Protein AF-A0A1X7APY0-F1 (afdb_monomer_lite)

pLDDT: mean 81.53, std 11.74, range [43.66, 95.94]

Structure (mmCIF, N/CA/C/O backbone):
data_AF-A0A1X7APY0-F1
#
_entry.id   AF-A0A1X7APY0-F1
#
loop_
_atom_site.group_PDB
_atom_site.id
_atom_site.type_symbol
_atom_site.label_atom_id
_atom_site.label_alt_id
_atom_site.label_comp_id
_atom_site.label_asym_id
_atom_site.label_entity_id
_atom_site.label_seq_id
_atom_site.pdbx_PDB_ins_code
_atom_site.Cartn_x
_atom_site.Cartn_y
_atom_site.Cartn_z
_atom_site.occupancy
_atom_site.B_iso_or_equiv
_atom_site.auth_seq_id
_atom_site.auth_comp_id
_atom_site.auth_asym_id
_atom_site.auth_atom_id
_atom_site.pdbx_PDB_model_num
ATOM 1 N N . MET A 1 1 ? -43.076 10.152 36.509 1.00 82.06 1 MET A N 1
ATOM 2 C CA . MET A 1 1 ? -41.636 10.466 36.693 1.00 82.06 1 MET A CA 1
ATOM 3 C C . MET A 1 1 ? -40.730 9.265 36.448 1.00 82.06 1 MET A C 1
ATOM 5 O O . MET A 1 1 ? -39.740 9.425 35.751 1.00 82.06 1 MET A O 1
ATOM 9 N N . ILE A 1 2 ? -41.072 8.063 36.927 1.00 90.88 2 ILE A N 1
ATOM 10 C CA . ILE A 1 2 ? -40.279 6.843 36.669 1.00 90.88 2 ILE A CA 1
ATOM 11 C C . ILE A 1 2 ? -40.162 6.471 35.178 1.00 90.88 2 ILE A C 1
ATOM 13 O O . ILE A 1 2 ? -39.167 5.909 34.747 1.00 90.88 2 ILE A O 1
ATOM 17 N N . GLU A 1 3 ? -41.144 6.866 34.376 1.00 93.69 3 GLU A N 1
ATOM 18 C CA . GLU A 1 3 ? -41.222 6.573 32.943 1.00 93.69 3 GLU A CA 1
ATOM 19 C C . GLU A 1 3 ? -40.124 7.244 32.109 1.00 93.69 3 GLU A C 1
ATOM 21 O O . GLU A 1 3 ? -39.538 6.630 31.219 1.00 93.69 3 GLU A O 1
ATOM 26 N N . ILE A 1 4 ? -39.762 8.478 32.464 1.00 94.38 4 ILE A N 1
ATOM 27 C CA . ILE A 1 4 ? -38.654 9.203 31.831 1.00 94.38 4 ILE A CA 1
ATOM 28 C C . ILE A 1 4 ? -37.323 8.568 32.254 1.00 94.38 4 ILE A C 1
ATOM 30 O O . ILE A 1 4 ? -36.407 8.437 31.449 1.00 94.38 4 ILE A O 1
ATOM 34 N N . LEU A 1 5 ? -37.243 8.098 33.500 1.00 93.06 5 LEU A N 1
ATOM 35 C CA . LEU A 1 5 ? -36.074 7.416 34.056 1.00 93.06 5 LEU A CA 1
ATOM 36 C C . LEU A 1 5 ? -35.788 6.103 33.311 1.00 93.06 5 LEU A C 1
ATOM 38 O O . LEU A 1 5 ? -34.657 5.856 32.905 1.00 93.06 5 LEU A O 1
ATOM 42 N N . VAL A 1 6 ? -36.829 5.311 33.047 1.00 94.31 6 VAL A N 1
ATOM 43 C CA . VAL A 1 6 ? -36.731 4.079 32.250 1.00 94.31 6 VAL A CA 1
ATOM 44 C C . VAL A 1 6 ? -36.421 4.389 30.782 1.00 94.31 6 VAL A C 1
ATOM 46 O O . VAL A 1 6 ? -35.562 3.739 30.190 1.00 94.31 6 VAL A O 1
ATOM 49 N N . SER A 1 7 ? -37.041 5.425 30.209 1.00 95.81 7 SER A N 1
ATOM 50 C CA . SER A 1 7 ? -36.770 5.859 28.829 1.00 95.81 7 SER A CA 1
ATOM 51 C C . SER A 1 7 ? -35.307 6.257 28.617 1.00 95.81 7 SER A C 1
ATOM 53 O O . SER A 1 7 ? -34.700 5.865 27.624 1.00 95.81 7 SER A O 1
ATOM 55 N N . LEU A 1 8 ? -34.704 6.980 29.566 1.00 93.62 8 LEU A N 1
ATOM 56 C CA . LEU A 1 8 ? -33.293 7.377 29.505 1.00 93.62 8 LEU A CA 1
ATOM 57 C C . LEU A 1 8 ? -32.339 6.179 29.618 1.00 93.62 8 LEU A C 1
ATOM 59 O O . LEU A 1 8 ? -31.305 6.152 28.950 1.00 93.62 8 LEU A O 1
ATOM 63 N N . ILE A 1 9 ? -32.690 5.166 30.415 1.00 95.44 9 ILE A N 1
ATOM 64 C CA . ILE A 1 9 ? -31.914 3.921 30.516 1.00 95.44 9 ILE A CA 1
ATOM 65 C C . ILE A 1 9 ? -31.958 3.156 29.187 1.00 95.44 9 ILE A C 1
ATOM 67 O O 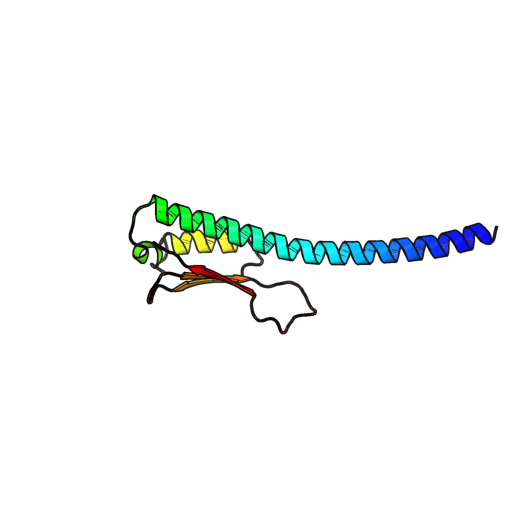. ILE A 1 9 ? -30.921 2.753 28.669 1.00 95.44 9 ILE A O 1
ATOM 71 N N . ILE A 1 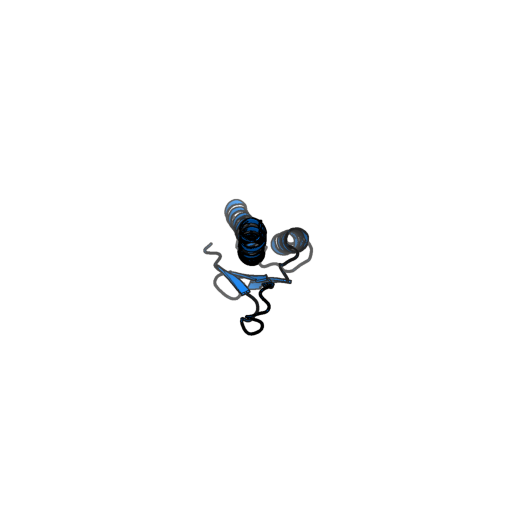10 ? -33.137 3.002 28.587 1.00 95.94 10 ILE A N 1
ATOM 72 C CA . ILE A 1 10 ? -33.275 2.292 27.307 1.00 95.94 10 ILE A CA 1
ATOM 73 C C . ILE A 1 10 ? -32.555 3.056 26.185 1.00 95.94 10 ILE A C 1
ATOM 75 O O . ILE A 1 10 ? -31.825 2.457 25.394 1.00 95.94 10 ILE A O 1
ATOM 79 N N . LEU A 1 11 ? -32.703 4.384 26.142 1.00 95.06 11 LEU A N 1
ATOM 80 C CA . LEU A 1 11 ? -32.044 5.244 25.157 1.00 95.06 11 LEU A CA 1
ATOM 81 C C . LEU A 1 11 ? -30.516 5.172 25.262 1.00 95.06 11 LEU A C 1
ATOM 83 O O . LEU A 1 11 ? -29.832 5.043 24.247 1.00 95.06 11 LEU A O 1
ATOM 87 N N . SER A 1 12 ? -29.974 5.237 26.479 1.00 94.69 12 SER A N 1
ATOM 88 C CA . SER A 1 12 ? -28.525 5.173 26.697 1.00 94.69 12 SER A CA 1
ATOM 89 C C . SER A 1 12 ? -27.938 3.828 26.263 1.00 94.69 12 SER A C 1
ATOM 91 O O . SER A 1 12 ? -26.914 3.814 25.579 1.00 94.69 12 SER A O 1
ATOM 93 N N . VAL A 1 13 ? -28.615 2.709 26.545 1.00 95.50 13 VAL A N 1
ATOM 94 C CA . VAL A 1 13 ? -28.216 1.383 26.034 1.00 95.50 13 VAL A CA 1
ATOM 95 C C . VAL A 1 13 ? -28.273 1.336 24.501 1.00 95.50 13 VAL A C 1
ATOM 97 O O . VAL A 1 13 ? -27.354 0.813 23.869 1.00 95.50 13 VAL A O 1
ATOM 100 N N . GLY A 1 14 ? -29.296 1.937 23.886 1.00 94.81 14 GLY A N 1
ATOM 101 C CA . GLY A 1 14 ? -29.428 2.017 22.427 1.00 94.81 14 GLY A CA 1
ATOM 102 C C . GLY A 1 14 ? -28.282 2.774 21.743 1.00 94.81 14 GLY A C 1
ATOM 103 O O . GLY A 1 14 ? -27.724 2.293 20.755 1.00 94.81 14 GLY A O 1
ATOM 104 N N . ILE A 1 15 ? -27.877 3.927 22.285 1.00 95.25 15 ILE A N 1
ATOM 105 C CA . ILE A 1 15 ? -26.781 4.739 21.727 1.00 95.25 15 ILE A CA 1
ATOM 106 C C . ILE A 1 15 ? -25.430 4.036 21.905 1.00 95.25 15 ILE A C 1
ATOM 108 O O . ILE A 1 15 ? -24.625 4.027 20.975 1.00 95.25 15 ILE A O 1
ATOM 112 N N . LEU A 1 16 ? -25.187 3.392 23.053 1.00 92.81 16 LEU A N 1
ATOM 113 C CA . LEU A 1 16 ? -23.975 2.590 23.271 1.00 92.81 16 LEU A CA 1
ATOM 114 C C . LEU A 1 16 ? -23.869 1.441 22.256 1.00 92.81 16 LEU A C 1
ATOM 116 O O . LEU A 1 16 ? -22.792 1.199 21.706 1.00 92.81 16 LEU A O 1
ATOM 120 N N . GLY A 1 17 ? -24.994 0.789 21.943 1.00 92.62 17 GLY A N 1
ATOM 121 C CA . GLY A 1 17 ? -25.073 -0.218 20.884 1.00 92.62 17 GLY A CA 1
ATOM 122 C C . GLY A 1 17 ? -24.704 0.345 19.508 1.00 92.62 17 GLY A C 1
ATOM 123 O O . GLY A 1 17 ? -23.846 -0.212 18.824 1.00 92.62 17 GLY A O 1
ATOM 124 N N . MET A 1 18 ? -25.273 1.486 19.117 1.00 91.88 18 MET A N 1
ATOM 125 C CA . MET A 1 18 ? -24.973 2.132 17.831 1.00 91.88 18 MET A CA 1
ATOM 126 C C . MET A 1 18 ? -23.512 2.593 17.725 1.00 91.88 18 MET A C 1
ATOM 128 O O . MET A 1 18 ? -22.871 2.375 16.698 1.00 91.88 18 MET A O 1
ATOM 132 N N . LEU A 1 19 ? -22.955 3.176 18.790 1.00 89.25 19 LEU A N 1
ATOM 133 C CA . LEU A 1 19 ? -21.555 3.610 18.825 1.00 89.25 19 LEU A CA 1
ATOM 134 C C . LEU A 1 19 ? -20.587 2.431 18.693 1.00 89.25 19 LEU A C 1
ATOM 136 O O . LEU A 1 19 ? -19.555 2.563 18.034 1.00 89.25 19 LEU A O 1
ATOM 140 N N . SER A 1 20 ? -20.928 1.269 19.260 1.00 87.44 20 SER A N 1
ATOM 141 C CA . SER A 1 20 ? -20.129 0.056 19.069 1.00 87.44 20 SER A CA 1
ATOM 142 C C . SER A 1 20 ? -20.064 -0.340 17.591 1.00 87.44 20 SER A C 1
ATOM 144 O O . SER A 1 20 ? -18.973 -0.524 17.055 1.00 87.44 20 SER A O 1
ATOM 146 N N . LEU A 1 21 ? -21.205 -0.352 16.893 1.00 86.62 21 LEU A N 1
ATOM 147 C CA . LEU A 1 21 ? -21.273 -0.641 15.458 1.00 86.62 21 LEU A CA 1
ATOM 148 C C . LEU A 1 21 ? -20.528 0.405 14.623 1.00 86.62 21 LEU A C 1
ATOM 150 O O . LEU A 1 21 ? -19.831 0.046 13.676 1.00 86.62 21 LEU A O 1
ATOM 154 N N . GLN A 1 22 ? -20.616 1.684 14.994 1.00 86.50 22 GLN A N 1
ATOM 155 C CA . GLN A 1 22 ? -19.887 2.764 14.329 1.00 86.50 22 GLN A CA 1
ATOM 156 C C . GLN A 1 22 ? -18.366 2.567 14.421 1.00 86.50 22 GLN A C 1
ATOM 158 O O . GLN A 1 22 ? -17.655 2.775 13.435 1.00 86.50 22 GLN A O 1
ATOM 163 N N . MET A 1 23 ? -17.861 2.119 15.574 1.00 82.06 23 MET A N 1
ATOM 164 C CA . MET A 1 23 ? -16.446 1.779 15.747 1.00 82.06 23 MET A CA 1
ATOM 165 C C . MET A 1 23 ? -16.036 0.566 14.900 1.00 82.06 23 MET A C 1
ATOM 167 O O . MET A 1 23 ? -15.002 0.619 14.231 1.00 82.06 23 MET A O 1
ATOM 171 N N . TYR A 1 24 ? -16.861 -0.486 14.852 1.00 82.06 24 TYR A N 1
ATOM 172 C CA . TYR A 1 24 ? -16.619 -1.643 13.977 1.00 82.06 24 TYR A CA 1
ATOM 173 C C . TYR A 1 24 ? -16.589 -1.249 12.495 1.00 82.06 24 TYR A C 1
ATOM 175 O O . TYR A 1 24 ? -15.692 -1.664 11.758 1.00 82.06 24 TYR A O 1
ATOM 183 N N . SER A 1 25 ? -17.522 -0.398 12.059 1.00 78.94 25 SER A N 1
ATOM 184 C CA . SER A 1 25 ? -17.547 0.117 10.688 1.00 78.94 25 SER A CA 1
ATOM 185 C C . SER A 1 25 ? -16.274 0.896 10.363 1.00 78.94 25 SER A C 1
ATOM 187 O O . SER A 1 25 ? -15.693 0.687 9.304 1.00 78.94 25 SER A O 1
ATOM 189 N N . MET A 1 26 ? -15.800 1.749 11.275 1.00 77.88 26 MET A N 1
ATOM 190 C CA . MET A 1 26 ? -14.587 2.546 11.068 1.00 77.88 26 MET A CA 1
ATOM 191 C C . MET A 1 26 ? -13.326 1.679 10.948 1.00 77.88 26 MET A C 1
ATOM 193 O O . MET A 1 26 ? -12.430 1.986 10.161 1.00 77.88 26 MET A O 1
ATOM 197 N N . GLN A 1 27 ? -13.240 0.578 11.696 1.00 74.69 27 GLN A N 1
ATOM 198 C CA . GLN A 1 27 ? -12.141 -0.384 11.563 1.00 74.69 27 GLN A CA 1
ATOM 199 C C . GLN A 1 27 ? -12.172 -1.100 10.202 1.00 74.69 27 GLN A C 1
ATOM 201 O O . GLN A 1 27 ? -11.126 -1.300 9.573 1.00 74.69 27 GLN A O 1
ATOM 206 N N . SER A 1 28 ? -13.369 -1.454 9.725 1.00 75.62 28 SER A N 1
ATOM 207 C CA . SER A 1 28 ? -13.545 -2.065 8.406 1.00 75.62 28 SER A CA 1
ATOM 208 C C . SER A 1 28 ? -13.201 -1.093 7.275 1.00 75.62 28 SER A C 1
ATOM 210 O O . SER A 1 28 ? -12.539 -1.494 6.318 1.00 75.62 28 SER A O 1
ATOM 212 N N . SER A 1 29 ? -13.599 0.177 7.391 1.00 76.88 29 SER A N 1
ATOM 213 C CA . SER A 1 29 ? -13.304 1.212 6.393 1.00 76.88 29 SER A CA 1
ATOM 214 C C . SER A 1 29 ? -11.802 1.455 6.256 1.00 76.88 29 SER A C 1
ATOM 216 O O . SER A 1 29 ? -11.282 1.381 5.149 1.00 76.88 29 SER A O 1
ATOM 218 N N . GLN A 1 30 ? -11.074 1.589 7.371 1.00 74.75 30 GLN A N 1
ATOM 219 C CA . GLN A 1 30 ? -9.617 1.794 7.347 1.00 74.75 30 GLN A CA 1
ATOM 220 C C . GLN A 1 30 ? -8.860 0.684 6.598 1.00 74.75 30 GLN A C 1
ATOM 222 O O . GLN A 1 30 ? -7.871 0.942 5.914 1.00 74.75 30 GLN A O 1
ATOM 227 N N . SER A 1 31 ? -9.332 -0.562 6.703 1.00 74.00 31 SER A N 1
ATOM 228 C CA . SER A 1 31 ? -8.724 -1.695 5.992 1.00 74.00 31 SER A CA 1
ATOM 229 C C . SER A 1 31 ? -8.984 -1.638 4.479 1.00 74.00 31 SER A C 1
ATOM 231 O O . SER A 1 31 ? -8.127 -2.027 3.683 1.00 74.00 31 SER A O 1
ATOM 233 N N . ALA A 1 32 ? -10.157 -1.149 4.070 1.00 78.38 32 ALA A N 1
ATOM 234 C CA . ALA A 1 32 ? -10.505 -0.950 2.665 1.00 78.38 32 ALA A CA 1
ATOM 235 C C . ALA A 1 32 ? -9.769 0.253 2.049 1.00 78.38 32 ALA A C 1
ATOM 237 O O . ALA A 1 32 ? -9.350 0.183 0.890 1.00 78.38 32 ALA A O 1
ATOM 238 N N . ASP A 1 33 ? -9.551 1.314 2.826 1.00 83.12 33 ASP A N 1
ATOM 239 C CA . ASP A 1 33 ? -8.843 2.521 2.391 1.00 83.12 33 ASP A CA 1
ATOM 240 C C . ASP A 1 33 ? -7.384 2.216 2.032 1.00 83.12 33 ASP A C 1
ATOM 242 O O . ASP A 1 33 ? -6.938 2.530 0.926 1.00 83.12 33 ASP A O 1
ATOM 246 N N . ALA A 1 34 ? -6.662 1.504 2.907 1.00 82.44 34 ALA A N 1
ATOM 247 C CA . ALA A 1 34 ? -5.278 1.101 2.649 1.00 82.44 34 ALA A CA 1
ATOM 248 C C . ALA A 1 34 ? -5.155 0.248 1.375 1.00 82.44 34 ALA A C 1
ATOM 250 O O . ALA A 1 34 ? -4.280 0.482 0.540 1.00 82.44 34 ALA A O 1
ATOM 251 N N . ARG A 1 35 ? -6.072 -0.710 1.182 1.00 83.75 35 ARG A N 1
ATOM 252 C CA . ARG A 1 35 ? -6.112 -1.543 -0.028 1.00 83.75 35 ARG A CA 1
ATOM 253 C C . ARG A 1 35 ? -6.356 -0.704 -1.280 1.00 83.75 35 ARG A C 1
ATOM 255 O O . ARG A 1 35 ? -5.700 -0.925 -2.294 1.00 83.75 35 ARG A O 1
ATOM 262 N N . THR A 1 36 ? -7.285 0.242 -1.217 1.00 88.50 36 THR A N 1
ATOM 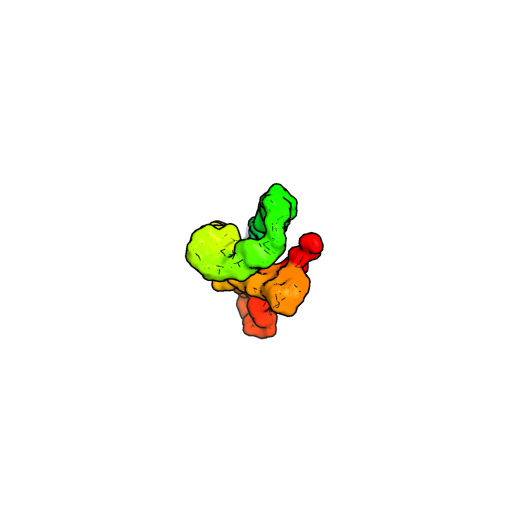263 C CA . THR A 1 36 ? -7.614 1.117 -2.348 1.00 88.50 36 THR A CA 1
ATOM 264 C C . THR A 1 36 ? -6.410 1.965 -2.737 1.00 88.50 36 THR A C 1
ATOM 266 O O . THR A 1 36 ? -6.048 2.018 -3.910 1.00 88.50 36 THR A O 1
ATOM 269 N N . GLN A 1 37 ? -5.723 2.553 -1.758 1.00 89.31 37 GLN A N 1
ATOM 270 C CA . GLN A 1 37 ? -4.527 3.357 -1.998 1.00 89.31 37 GLN A CA 1
ATOM 271 C C . GLN A 1 37 ? -3.377 2.532 -2.602 1.00 89.31 37 GLN A C 1
ATOM 273 O O . GLN A 1 37 ? -2.718 2.977 -3.544 1.00 89.31 37 GLN A O 1
ATOM 278 N N . ILE A 1 38 ? -3.173 1.299 -2.128 1.00 89.38 38 ILE A N 1
ATOM 279 C CA . ILE A 1 38 ? -2.196 0.367 -2.712 1.00 89.38 38 ILE A CA 1
ATOM 280 C C . ILE A 1 38 ? -2.549 0.059 -4.169 1.00 89.38 38 ILE A C 1
ATOM 282 O O . ILE A 1 38 ? -1.701 0.192 -5.043 1.00 89.38 38 ILE A O 1
ATOM 286 N N . VAL A 1 39 ? -3.799 -0.303 -4.464 1.00 89.62 39 VAL A N 1
ATOM 287 C CA . VAL A 1 39 ? -4.224 -0.621 -5.838 1.00 89.62 39 VAL A CA 1
ATOM 288 C C . VAL A 1 39 ? -4.034 0.577 -6.771 1.00 89.62 39 VAL A C 1
ATOM 290 O O . VAL A 1 39 ? -3.529 0.410 -7.878 1.00 89.62 39 VAL A O 1
ATOM 293 N N . LEU A 1 40 ? -4.382 1.788 -6.328 1.00 91.44 40 LEU A N 1
ATOM 294 C CA . LEU A 1 40 ? -4.190 3.008 -7.116 1.00 91.44 40 LEU A CA 1
ATOM 295 C C . LEU A 1 40 ? -2.712 3.254 -7.441 1.00 91.44 40 LEU A C 1
ATOM 297 O O . LEU A 1 40 ? -2.375 3.517 -8.593 1.00 91.44 40 LEU A O 1
ATOM 301 N N . THR A 1 41 ? -1.827 3.124 -6.452 1.00 90.75 41 THR A N 1
ATOM 302 C CA . THR A 1 41 ? -0.382 3.318 -6.662 1.00 90.75 41 THR A CA 1
ATOM 303 C C . THR A 1 41 ? 0.247 2.213 -7.510 1.00 90.75 41 THR A C 1
ATOM 305 O O . THR A 1 41 ? 1.145 2.501 -8.297 1.00 90.75 41 THR A O 1
ATOM 308 N N . VAL A 1 42 ? -0.216 0.964 -7.405 1.0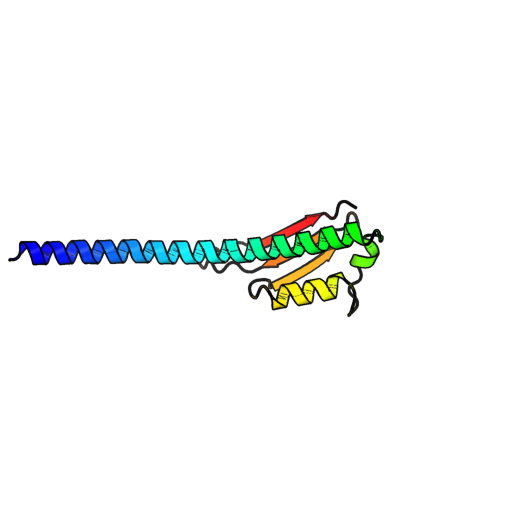0 89.81 42 VAL A N 1
ATOM 309 C CA . VAL A 1 42 ? 0.226 -0.132 -8.285 1.00 89.81 42 VAL A CA 1
ATOM 310 C C . VAL A 1 42 ? -0.220 0.118 -9.726 1.00 89.81 42 VAL A C 1
ATOM 312 O O . VAL A 1 42 ? 0.587 -0.023 -10.640 1.00 89.81 42 VAL A O 1
ATOM 315 N N . ASN A 1 43 ? -1.467 0.542 -9.939 1.00 90.31 43 ASN A N 1
ATOM 316 C CA . ASN A 1 43 ? -1.964 0.877 -11.274 1.00 90.31 43 ASN A CA 1
ATOM 317 C C . ASN A 1 43 ? -1.196 2.050 -11.900 1.00 90.31 43 ASN A C 1
ATOM 319 O O . ASN A 1 43 ? -0.900 2.001 -13.089 1.00 90.31 43 ASN A O 1
ATOM 323 N N . ASP A 1 44 ? -0.820 3.064 -11.113 1.00 90.88 44 ASP A N 1
ATOM 324 C CA . ASP A 1 44 ? 0.051 4.154 -11.579 1.00 90.88 44 ASP A CA 1
ATOM 325 C C . ASP A 1 44 ? 1.416 3.633 -12.057 1.00 90.88 44 ASP A C 1
ATOM 327 O O . ASP A 1 44 ? 1.902 4.043 -13.110 1.00 90.88 44 ASP A O 1
ATOM 331 N N . LEU A 1 45 ? 2.019 2.677 -11.340 1.00 87.44 45 LEU A N 1
ATOM 332 C CA . LEU A 1 45 ? 3.265 2.048 -11.782 1.00 87.44 45 LEU A CA 1
ATOM 333 C C . LEU A 1 45 ? 3.073 1.249 -13.077 1.00 87.44 45 LEU A C 1
ATOM 335 O O . LEU A 1 45 ? 3.890 1.368 -13.985 1.00 87.44 45 LEU A O 1
ATOM 339 N N . VAL A 1 46 ? 2.006 0.452 -13.176 1.00 86.38 46 VAL A N 1
ATOM 340 C CA . VAL A 1 46 ? 1.690 -0.327 -14.388 1.00 86.38 46 VAL A CA 1
ATOM 341 C C . VAL A 1 46 ? 1.487 0.581 -15.591 1.00 86.38 46 VAL A C 1
ATOM 343 O O . VAL A 1 46 ? 2.022 0.305 -16.665 1.00 86.38 46 VAL A O 1
ATOM 346 N N . GLU A 1 47 ? 0.787 1.695 -15.416 1.00 88.38 47 GLU A N 1
ATOM 347 C CA . GLU A 1 47 ? 0.587 2.640 -16.506 1.00 88.38 47 GLU A CA 1
ATOM 348 C C . GLU A 1 47 ? 1.891 3.344 -16.897 1.00 88.38 47 GLU A C 1
ATOM 350 O O . GLU A 1 47 ? 2.170 3.491 -18.085 1.00 88.38 47 GLU A O 1
ATOM 355 N N . LYS A 1 48 ? 2.754 3.683 -15.932 1.00 86.50 48 LYS A N 1
ATOM 356 C CA . LYS A 1 48 ? 4.105 4.200 -16.213 1.00 86.50 48 LYS A CA 1
ATOM 357 C C . LYS A 1 48 ? 4.966 3.201 -16.980 1.00 86.50 48 LYS A C 1
ATOM 359 O O . LYS A 1 48 ? 5.657 3.603 -17.909 1.00 86.50 48 LYS A O 1
ATOM 364 N N . MET A 1 49 ? 4.886 1.913 -16.649 1.00 83.62 49 MET A N 1
ATOM 365 C CA . MET A 1 49 ? 5.591 0.852 -17.379 1.00 83.62 49 MET A CA 1
ATOM 366 C C . MET A 1 49 ? 5.142 0.768 -18.833 1.00 83.62 49 MET A C 1
ATOM 368 O O . MET A 1 49 ? 5.976 0.714 -19.733 1.00 83.62 49 MET A O 1
ATOM 372 N N . LYS A 1 50 ? 3.828 0.821 -19.065 1.00 83.44 50 LYS A N 1
ATOM 373 C CA . LYS A 1 50 ? 3.254 0.821 -20.415 1.00 83.44 50 LYS A CA 1
ATOM 374 C C . LYS A 1 50 ? 3.626 2.080 -21.200 1.00 83.44 50 LYS A C 1
ATOM 376 O O . LYS A 1 50 ? 3.904 1.988 -22.391 1.00 83.44 50 LYS A O 1
ATOM 381 N N . ALA A 1 51 ? 3.641 3.240 -20.544 1.00 87.69 51 ALA A N 1
ATOM 382 C CA . ALA A 1 51 ? 3.955 4.521 -21.172 1.00 87.69 51 ALA A CA 1
ATOM 383 C C . ALA A 1 51 ? 5.441 4.672 -21.535 1.00 87.69 51 ALA A C 1
ATOM 385 O O . ALA A 1 51 ? 5.753 5.250 -22.573 1.00 87.69 51 ALA A O 1
ATOM 386 N N . ASP A 1 52 ? 6.350 4.149 -20.707 1.00 83.50 52 ASP A N 1
ATOM 387 C CA . ASP A 1 52 ? 7.799 4.206 -20.950 1.00 83.50 52 ASP A CA 1
ATOM 388 C C . ASP A 1 52 ? 8.214 3.332 -22.150 1.00 83.50 52 ASP A C 1
ATOM 390 O O . ASP A 1 52 ? 9.282 3.523 -22.725 1.00 83.50 52 ASP A O 1
ATOM 394 N N . GLY A 1 53 ? 7.371 2.366 -22.547 1.00 71.62 53 GLY A N 1
ATOM 395 C CA . GLY A 1 53 ? 7.612 1.484 -23.695 1.00 71.62 53 GLY A CA 1
ATOM 396 C C . GLY A 1 53 ? 8.851 0.595 -23.548 1.00 71.62 53 GLY A C 1
ATOM 397 O O . GLY A 1 53 ? 9.267 -0.059 -24.504 1.00 71.62 53 GLY A O 1
ATOM 398 N N . GLN A 1 54 ? 9.462 0.581 -22.363 1.00 69.25 54 GLN A N 1
ATOM 399 C CA . GLN A 1 54 ? 10.633 -0.219 -22.055 1.00 69.25 54 GLN A CA 1
ATOM 400 C C . GLN A 1 54 ? 10.235 -1.629 -21.638 1.00 69.25 54 GLN A C 1
ATOM 402 O O . GLN A 1 54 ? 9.169 -1.862 -21.069 1.00 69.25 54 GLN A O 1
ATOM 407 N N . SER A 1 55 ? 11.127 -2.583 -21.896 1.00 66.88 55 SER A N 1
ATOM 408 C CA . SE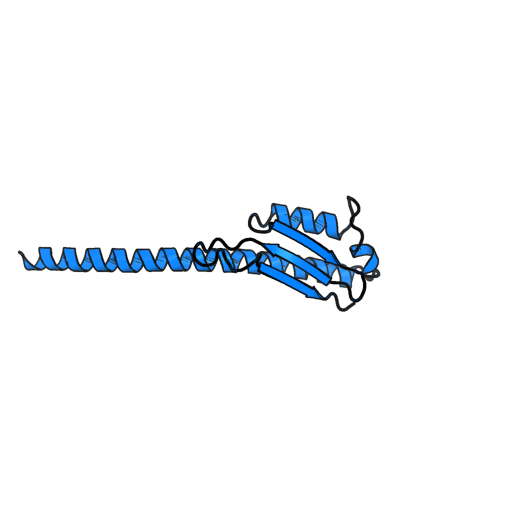R A 1 55 ? 10.961 -3.967 -21.466 1.00 66.88 55 SER A CA 1
ATOM 409 C C . SER A 1 55 ? 10.678 -4.020 -19.962 1.00 66.88 55 SER A C 1
ATOM 411 O O . SER A 1 55 ? 11.378 -3.370 -19.184 1.00 66.88 55 SER A O 1
ATOM 413 N N . GLY A 1 56 ? 9.727 -4.854 -19.526 1.00 68.50 56 GLY A N 1
ATOM 414 C CA . GLY A 1 56 ? 9.418 -5.050 -18.097 1.00 68.50 56 GLY A CA 1
ATOM 415 C C . GLY A 1 56 ? 10.643 -5.344 -17.233 1.00 68.50 56 GLY A C 1
ATOM 416 O O . GLY A 1 56 ? 10.700 -4.953 -16.074 1.00 68.50 56 GLY A O 1
ATOM 417 N N . GLN A 1 57 ? 11.677 -5.929 -17.842 1.00 73.00 57 GLN A N 1
ATOM 418 C CA . GLN A 1 57 ? 12.996 -6.173 -17.259 1.00 73.00 57 GLN A CA 1
ATOM 419 C C . GLN A 1 57 ? 13.682 -4.912 -16.695 1.00 73.00 57 GLN A C 1
ATOM 421 O O . GLN A 1 57 ? 14.382 -5.004 -15.690 1.00 73.00 57 GLN A O 1
ATOM 426 N N . THR A 1 58 ? 13.456 -3.722 -17.263 1.00 77.94 58 THR A N 1
ATOM 427 C CA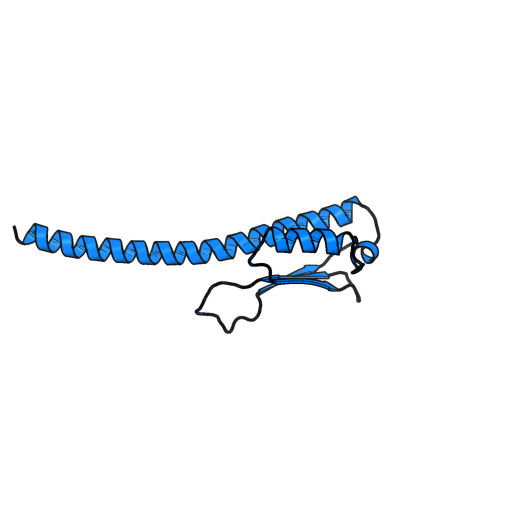 . THR A 1 58 ? 13.981 -2.456 -16.713 1.00 77.94 58 THR A CA 1
ATOM 428 C C . THR A 1 58 ? 13.347 -2.133 -15.359 1.00 77.94 58 THR A C 1
ATOM 430 O O . THR A 1 58 ? 14.016 -1.648 -14.445 1.00 77.94 58 THR A O 1
ATOM 433 N N . TYR A 1 59 ? 12.065 -2.461 -15.196 1.00 79.38 59 TYR A N 1
ATOM 434 C CA . TYR A 1 59 ? 11.338 -2.298 -13.939 1.00 79.38 59 TYR A CA 1
ATOM 435 C C . TYR A 1 59 ? 11.627 -3.422 -12.937 1.00 79.38 59 TYR A C 1
ATOM 437 O O . TYR A 1 59 ? 11.442 -3.230 -11.741 1.00 79.38 59 TYR A O 1
ATOM 445 N N . CYS A 1 60 ? 12.176 -4.548 -13.394 1.00 82.44 60 CYS A N 1
ATOM 446 C CA . CYS A 1 60 ? 12.672 -5.636 -12.548 1.00 82.44 60 CYS A CA 1
ATOM 447 C C . CYS A 1 60 ? 13.983 -5.313 -11.821 1.00 82.44 60 CYS A C 1
ATOM 449 O O . CYS A 1 60 ? 14.429 -6.086 -10.970 1.00 82.44 60 CYS A O 1
ATOM 451 N N . ALA A 1 61 ? 14.624 -4.185 -12.136 1.00 84.31 61 ALA A N 1
ATOM 452 C CA . ALA A 1 61 ? 15.820 -3.760 -11.432 1.00 84.31 61 ALA A CA 1
ATOM 453 C C . ALA A 1 61 ? 15.502 -3.477 -9.953 1.00 84.31 61 ALA A C 1
ATOM 455 O O . ALA A 1 61 ? 14.609 -2.705 -9.618 1.00 84.31 61 ALA A O 1
ATOM 456 N N . THR A 1 62 ? 16.279 -4.077 -9.051 1.00 82.62 62 THR A N 1
ATOM 457 C CA . THR A 1 62 ? 16.176 -3.863 -7.595 1.00 82.62 62 THR A CA 1
ATOM 458 C C . THR A 1 62 ? 17.251 -2.917 -7.059 1.00 82.62 62 THR A C 1
ATOM 460 O O . THR A 1 62 ? 17.324 -2.670 -5.854 1.00 82.62 62 THR A O 1
ATOM 463 N N . ALA A 1 63 ? 18.071 -2.354 -7.951 1.00 85.44 63 ALA A N 1
ATOM 464 C CA . ALA A 1 63 ? 19.085 -1.366 -7.614 1.00 85.44 63 ALA A CA 1
ATOM 465 C C . ALA A 1 63 ? 18.454 -0.060 -7.103 1.00 85.44 63 ALA A C 1
ATOM 467 O O . ALA A 1 63 ? 17.358 0.333 -7.520 1.00 85.44 63 ALA A O 1
ATOM 468 N N . ALA A 1 64 ? 19.166 0.636 -6.213 1.00 80.69 64 ALA A N 1
ATOM 469 C CA . ALA A 1 64 ? 18.768 1.960 -5.748 1.00 80.69 64 ALA A CA 1
ATOM 470 C C . ALA A 1 64 ? 18.649 2.928 -6.939 1.00 80.69 64 ALA A C 1
ATOM 472 O O . ALA A 1 64 ? 19.551 3.006 -7.769 1.00 80.69 64 ALA A O 1
ATOM 473 N N . GLY A 1 65 ? 17.521 3.639 -7.031 1.00 82.81 65 GLY A N 1
ATOM 474 C CA . GLY A 1 65 ? 17.220 4.548 -8.144 1.00 82.81 65 GLY A CA 1
ATOM 475 C C . GLY A 1 65 ? 16.501 3.907 -9.336 1.00 82.81 65 GLY A C 1
ATOM 476 O O . GLY A 1 65 ? 16.092 4.628 -10.240 1.00 82.81 65 GLY A O 1
ATOM 477 N N . SER A 1 66 ? 16.286 2.588 -9.335 1.00 87.88 66 SER A N 1
ATOM 478 C CA . SER A 1 66 ? 15.397 1.955 -10.316 1.00 87.88 66 SER A CA 1
ATOM 479 C C . SER A 1 66 ? 13.945 2.442 -10.158 1.00 87.88 66 SER A C 1
ATOM 481 O O . SER A 1 66 ? 13.523 2.764 -9.037 1.00 87.88 66 SER A O 1
ATOM 483 N N . PRO A 1 67 ? 13.145 2.453 -11.243 1.00 86.38 67 PRO A N 1
ATOM 484 C CA . PRO A 1 67 ? 11.754 2.905 -11.198 1.00 86.38 67 PRO A CA 1
ATOM 485 C C . PRO A 1 67 ? 10.917 2.174 -10.140 1.00 86.38 67 PRO A C 1
ATOM 487 O O . PRO A 1 67 ? 10.177 2.807 -9.386 1.00 86.38 67 PRO A O 1
ATOM 490 N N . PHE A 1 68 ? 11.091 0.852 -10.020 1.00 88.19 68 PHE A N 1
ATOM 491 C CA . PHE A 1 68 ? 10.396 0.045 -9.020 1.00 88.19 68 PHE A CA 1
ATOM 492 C C . PHE A 1 68 ? 10.804 0.405 -7.589 1.00 88.19 68 PHE A C 1
ATOM 494 O O . PHE A 1 68 ? 9.942 0.541 -6.723 1.00 88.19 68 PHE A O 1
ATOM 501 N N . VAL A 1 69 ? 12.096 0.600 -7.312 1.00 90.00 69 VAL A N 1
ATOM 502 C CA . VAL A 1 69 ? 12.556 0.946 -5.957 1.00 90.00 69 VAL A CA 1
ATOM 503 C C . VAL A 1 69 ? 12.101 2.347 -5.552 1.00 90.00 69 VAL A C 1
ATOM 505 O O . VAL A 1 69 ? 11.709 2.542 -4.397 1.00 90.00 69 VAL A O 1
ATOM 508 N N . LEU A 1 70 ? 12.097 3.306 -6.481 1.00 91.12 70 LEU A N 1
ATOM 509 C CA . LEU A 1 70 ? 11.566 4.652 -6.246 1.00 91.12 70 LEU A CA 1
ATOM 510 C C . LEU A 1 70 ? 10.065 4.610 -5.945 1.00 91.12 70 LEU A C 1
ATOM 512 O O . LEU A 1 70 ? 9.626 5.156 -4.931 1.00 91.12 70 LEU A O 1
ATOM 516 N N . TRP A 1 71 ? 9.295 3.898 -6.770 1.00 91.88 71 TRP A N 1
ATOM 517 C CA . TRP A 1 71 ? 7.868 3.688 -6.541 1.00 91.88 71 TRP A CA 1
ATOM 518 C C . TRP A 1 71 ? 7.596 3.003 -5.199 1.00 91.88 71 TRP A C 1
ATOM 520 O O . TRP A 1 71 ? 6.806 3.507 -4.404 1.00 91.88 71 TRP A O 1
ATOM 530 N N . ARG A 1 72 ? 8.296 1.904 -4.899 1.00 91.88 72 ARG A N 1
ATOM 531 C CA . ARG A 1 72 ? 8.154 1.151 -3.646 1.00 91.88 72 ARG A CA 1
ATOM 532 C C . ARG A 1 72 ? 8.417 2.032 -2.432 1.00 91.88 72 ARG A C 1
ATOM 534 O O . ARG A 1 72 ? 7.698 1.942 -1.444 1.00 91.88 72 ARG A O 1
ATOM 541 N N . THR A 1 73 ? 9.435 2.884 -2.505 1.00 91.56 73 THR A N 1
ATOM 542 C CA . THR A 1 73 ? 9.751 3.829 -1.427 1.00 91.56 73 THR A CA 1
ATOM 543 C C . THR A 1 73 ? 8.616 4.840 -1.244 1.00 91.56 73 THR A C 1
ATOM 545 O O . THR A 1 73 ? 8.201 5.099 -0.118 1.00 91.56 73 THR A O 1
ATOM 548 N N . GLY A 1 74 ? 8.046 5.358 -2.337 1.00 92.00 74 GLY A N 1
ATOM 549 C CA . GLY A 1 74 ? 6.855 6.211 -2.293 1.00 92.00 74 GLY A CA 1
ATOM 550 C C . GLY A 1 74 ? 5.625 5.507 -1.709 1.00 92.00 74 GLY A C 1
ATOM 551 O O . GLY A 1 74 ? 4.919 6.087 -0.885 1.00 92.00 74 GLY A O 1
ATOM 552 N N . LEU A 1 75 ? 5.394 4.244 -2.072 1.00 91.31 75 LEU A N 1
ATOM 553 C CA . LEU A 1 75 ? 4.307 3.421 -1.538 1.00 91.31 75 LEU A CA 1
ATOM 554 C C . LEU A 1 75 ? 4.447 3.221 -0.024 1.00 91.31 75 LEU A C 1
ATOM 556 O O . LEU A 1 75 ? 3.500 3.488 0.708 1.00 91.31 75 LEU A O 1
ATOM 560 N N . LEU A 1 76 ? 5.628 2.826 0.457 1.00 89.81 76 LEU A N 1
ATOM 561 C CA . LEU A 1 76 ? 5.866 2.597 1.889 1.00 89.81 76 LEU A CA 1
ATOM 562 C C . LEU A 1 76 ? 5.779 3.890 2.717 1.00 89.81 76 LEU A C 1
ATOM 564 O O . LEU A 1 76 ? 5.366 3.851 3.871 1.00 89.81 76 LEU A O 1
ATOM 568 N N . ASN A 1 77 ? 6.117 5.041 2.128 1.00 90.12 77 ASN A N 1
ATOM 569 C CA . ASN A 1 77 ? 5.981 6.340 2.792 1.00 90.12 77 ASN A CA 1
ATOM 570 C C . ASN A 1 77 ? 4.535 6.865 2.809 1.00 90.12 77 ASN A C 1
ATOM 572 O O . ASN A 1 77 ? 4.156 7.585 3.729 1.00 90.12 77 ASN A O 1
ATOM 576 N N . SER A 1 78 ? 3.737 6.549 1.786 1.00 88.56 78 SER A N 1
ATOM 577 C CA . SER A 1 78 ? 2.361 7.053 1.639 1.00 88.56 78 SER A CA 1
ATOM 578 C C . SER A 1 78 ? 1.301 6.136 2.247 1.00 88.56 78 SER A C 1
ATOM 580 O O . SER A 1 78 ? 0.213 6.611 2.576 1.00 88.56 78 SER A O 1
ATOM 582 N N . VAL A 1 79 ? 1.614 4.849 2.424 1.00 86.81 79 VAL A N 1
ATOM 583 C CA . VAL A 1 79 ? 0.728 3.844 3.018 1.00 86.81 79 VAL A CA 1
ATOM 584 C C . VAL A 1 79 ? 1.436 3.172 4.200 1.00 86.81 79 VAL A C 1
ATOM 586 O O . VAL A 1 79 ? 2.104 2.157 4.014 1.00 86.81 79 VAL A O 1
ATOM 589 N N . PRO A 1 80 ? 1.248 3.660 5.441 1.00 81.81 80 PRO A N 1
ATOM 590 C CA . PRO A 1 80 ? 1.893 3.082 6.627 1.00 81.81 80 PRO A CA 1
ATOM 591 C C . PRO A 1 80 ? 1.515 1.620 6.915 1.00 81.81 80 PRO A C 1
ATOM 593 O O . PRO A 1 80 ? 2.229 0.924 7.629 1.00 81.81 80 PRO A O 1
ATOM 596 N N . ALA A 1 81 ? 0.383 1.148 6.379 1.00 82.75 81 ALA A N 1
ATOM 597 C CA . ALA A 1 81 ? -0.053 -0.244 6.499 1.00 82.75 81 ALA A CA 1
ATOM 598 C C . ALA A 1 81 ? 0.683 -1.195 5.535 1.00 82.75 81 ALA A C 1
ATOM 600 O O . ALA A 1 81 ? 0.678 -2.412 5.741 1.00 82.75 81 ALA A O 1
ATOM 601 N N . ALA A 1 82 ? 1.307 -0.670 4.474 1.00 84.19 82 ALA A N 1
ATOM 602 C CA . ALA A 1 82 ? 2.076 -1.478 3.540 1.00 84.19 82 ALA A CA 1
ATOM 603 C C . ALA A 1 82 ? 3.395 -1.909 4.191 1.00 84.19 82 ALA A C 1
ATOM 605 O O . ALA A 1 82 ? 4.161 -1.091 4.689 1.00 84.19 82 ALA A O 1
ATOM 606 N N . THR A 1 83 ? 3.658 -3.213 4.199 1.00 83.81 83 THR A N 1
ATOM 607 C CA . THR A 1 83 ? 4.806 -3.796 4.912 1.00 83.81 83 THR A CA 1
ATOM 608 C C . THR A 1 83 ? 5.941 -4.154 3.964 1.00 83.81 83 THR A C 1
ATOM 610 O O . THR A 1 83 ? 7.109 -3.985 4.300 1.00 83.81 83 THR A O 1
ATOM 613 N N . ALA A 1 84 ? 5.611 -4.637 2.766 1.00 84.69 84 ALA A N 1
ATOM 614 C CA . ALA A 1 84 ? 6.596 -4.967 1.746 1.00 84.69 84 ALA A CA 1
ATOM 615 C C . ALA A 1 84 ? 5.976 -4.918 0.348 1.00 84.69 84 ALA A C 1
ATOM 617 O O . ALA A 1 84 ? 4.790 -5.190 0.172 1.00 84.69 84 ALA A O 1
ATOM 618 N N . ALA A 1 85 ? 6.806 -4.607 -0.645 1.00 87.38 85 ALA A N 1
ATOM 619 C CA . ALA A 1 85 ? 6.491 -4.807 -2.051 1.00 87.38 85 ALA A CA 1
ATOM 620 C C . ALA A 1 85 ? 7.693 -5.458 -2.741 1.00 87.38 85 ALA A C 1
ATOM 622 O O . ALA A 1 85 ? 8.829 -4.973 -2.639 1.00 87.38 85 ALA A O 1
ATOM 623 N N . THR A 1 86 ? 7.439 -6.562 -3.430 1.00 86.69 86 THR A N 1
ATOM 624 C CA . THR A 1 86 ? 8.425 -7.345 -4.171 1.00 86.69 86 THR A CA 1
ATOM 625 C C . THR A 1 86 ? 7.995 -7.460 -5.623 1.00 86.69 86 THR A C 1
ATOM 627 O O . THR A 1 86 ? 6.804 -7.477 -5.927 1.00 86.69 86 THR A O 1
ATOM 630 N N . ILE A 1 87 ? 8.973 -7.537 -6.515 1.00 86.00 87 ILE A N 1
ATOM 631 C CA . ILE A 1 87 ? 8.756 -7.812 -7.930 1.00 86.00 87 ILE A CA 1
ATOM 632 C C . ILE A 1 87 ? 9.418 -9.148 -8.250 1.00 86.00 87 ILE A C 1
ATOM 634 O O . ILE A 1 87 ? 10.554 -9.384 -7.836 1.00 86.00 87 ILE A O 1
ATOM 638 N N . ASP A 1 88 ? 8.687 -10.023 -8.927 1.00 85.31 88 ASP A N 1
ATOM 639 C CA . ASP A 1 88 ? 9.199 -11.268 -9.481 1.00 85.31 88 ASP A CA 1
ATOM 640 C C . ASP A 1 88 ? 9.185 -11.159 -11.003 1.00 85.31 88 ASP A C 1
ATOM 642 O O . ASP A 1 88 ? 8.180 -10.780 -11.599 1.00 85.31 88 ASP A O 1
ATOM 646 N N . CYS A 1 89 ? 10.323 -11.462 -11.616 1.00 80.06 89 CYS A N 1
ATOM 647 C CA . CYS A 1 89 ? 10.517 -11.414 -13.061 1.00 80.06 89 CYS A CA 1
ATOM 648 C C . CYS A 1 89 ? 11.096 -12.715 -13.612 1.00 80.06 89 CYS A C 1
ATOM 650 O O . CYS A 1 89 ? 11.605 -12.748 -14.733 1.00 80.06 89 CYS A O 1
ATOM 652 N N . THR A 1 90 ? 11.034 -13.796 -12.832 1.00 76.56 90 THR A N 1
ATOM 653 C CA . THR A 1 90 ? 11.399 -15.142 -13.274 1.00 76.56 90 THR A CA 1
ATOM 654 C C . THR A 1 90 ? 10.263 -15.763 -14.103 1.00 76.56 90 THR A C 1
ATOM 656 O O . THR A 1 90 ? 9.737 -16.821 -13.785 1.00 76.56 90 THR A O 1
ATOM 659 N N . GLY A 1 91 ? 9.849 -15.075 -15.172 1.00 75.31 91 GLY A N 1
ATOM 660 C CA . GLY A 1 91 ? 8.695 -15.431 -16.003 1.00 75.31 91 GLY A CA 1
ATOM 661 C C . GLY A 1 91 ? 7.898 -14.197 -16.421 1.00 75.31 91 GLY A C 1
ATOM 662 O O . GLY A 1 91 ? 8.485 -13.139 -16.660 1.00 75.31 91 GLY A O 1
ATOM 663 N N . ASP A 1 92 ? 6.570 -14.327 -16.483 1.00 73.62 92 ASP A N 1
ATOM 664 C CA . ASP A 1 92 ? 5.675 -13.176 -16.621 1.00 73.62 92 ASP A CA 1
ATOM 665 C C . ASP A 1 92 ? 5.858 -12.257 -15.401 1.00 73.62 92 ASP A C 1
ATOM 667 O O . ASP A 1 92 ? 5.671 -12.710 -14.265 1.00 73.62 92 ASP A O 1
ATOM 671 N N . PRO A 1 93 ? 6.265 -10.989 -15.591 1.00 77.00 93 PRO A N 1
ATOM 672 C CA . PRO A 1 93 ? 6.601 -10.134 -14.468 1.00 77.00 93 PRO A CA 1
ATOM 673 C C . PRO A 1 93 ? 5.376 -9.926 -13.574 1.00 77.00 93 PRO A C 1
ATOM 675 O O . PRO A 1 93 ? 4.270 -9.691 -14.053 1.00 77.00 93 PRO A O 1
ATOM 678 N N . SER A 1 94 ? 5.548 -10.019 -12.259 1.00 82.00 94 SER A N 1
ATOM 679 C CA . SER A 1 94 ? 4.467 -9.829 -11.293 1.00 82.00 94 SER A CA 1
ATOM 680 C C . SER A 1 94 ? 4.930 -9.018 -10.089 1.00 82.00 94 SER A C 1
ATOM 682 O O . SER A 1 94 ? 6.052 -9.161 -9.601 1.00 82.00 94 SER A O 1
ATOM 684 N N . ILE A 1 95 ? 4.069 -8.122 -9.612 1.00 85.75 95 ILE A N 1
ATOM 685 C CA . ILE A 1 95 ? 4.317 -7.321 -8.413 1.00 85.75 95 ILE A CA 1
ATOM 686 C C . ILE A 1 95 ? 3.435 -7.854 -7.298 1.00 85.75 95 ILE A C 1
ATOM 688 O O . ILE A 1 95 ? 2.210 -7.881 -7.412 1.00 85.75 95 ILE A O 1
ATOM 692 N N . THR A 1 96 ? 4.072 -8.223 -6.192 1.00 87.06 96 THR A N 1
ATOM 693 C CA . THR A 1 96 ? 3.398 -8.634 -4.965 1.00 87.06 96 THR A CA 1
ATOM 694 C C . THR A 1 96 ? 3.555 -7.551 -3.907 1.00 87.06 96 THR A C 1
ATOM 696 O O . THR A 1 96 ? 4.667 -7.242 -3.480 1.00 87.06 96 THR A O 1
ATOM 699 N N . VAL A 1 97 ? 2.440 -6.978 -3.454 1.00 88.06 97 VAL A N 1
ATOM 700 C CA . VAL A 1 97 ? 2.403 -6.045 -2.318 1.00 88.06 97 VAL A CA 1
ATOM 701 C C . VAL A 1 97 ? 1.757 -6.734 -1.131 1.00 88.06 97 VAL A C 1
ATOM 703 O O . VAL A 1 97 ? 0.687 -7.320 -1.267 1.00 88.06 97 VAL A O 1
ATOM 706 N N . THR A 1 98 ? 2.385 -6.641 0.035 1.00 87.25 98 THR A N 1
ATOM 707 C CA . THR A 1 98 ? 1.876 -7.186 1.295 1.00 87.25 98 THR A CA 1
ATOM 708 C C . THR A 1 98 ? 1.580 -6.057 2.275 1.00 87.25 98 THR A C 1
ATOM 710 O O . THR A 1 98 ? 2.429 -5.181 2.480 1.00 87.25 98 THR A O 1
ATOM 713 N N . TRP A 1 99 ? 0.411 -6.084 2.908 1.00 86.06 99 TRP A N 1
ATOM 714 C CA . TRP A 1 99 ? 0.030 -5.139 3.961 1.00 86.06 99 TRP A CA 1
ATOM 715 C C . TRP A 1 99 ? -0.615 -5.860 5.139 1.00 86.06 99 TRP A C 1
ATOM 717 O O . TRP A 1 99 ? -1.184 -6.950 4.994 1.00 86.06 99 TRP A O 1
ATOM 727 N N . THR A 1 100 ? -0.538 -5.238 6.310 1.00 77.19 100 THR A N 1
ATOM 728 C CA . THR A 1 100 ? -1.187 -5.734 7.522 1.00 77.19 100 THR A CA 1
ATOM 729 C C . THR A 1 100 ? -2.633 -5.255 7.584 1.00 77.19 100 THR A C 1
ATOM 731 O O . THR A 1 100 ? -2.951 -4.100 7.300 1.00 77.19 100 THR A O 1
ATOM 734 N N . ASN A 1 101 ? -3.539 -6.155 7.958 1.00 69.62 101 ASN A N 1
ATOM 735 C CA . ASN A 1 101 ? -4.899 -5.807 8.339 1.00 69.62 101 ASN A CA 1
ATOM 736 C C . ASN A 1 101 ? -4.968 -5.688 9.871 1.00 69.62 101 ASN A C 1
ATOM 738 O O . ASN A 1 101 ? -4.537 -6.569 10.608 1.00 69.62 101 ASN A O 1
ATOM 742 N N . ASN A 1 102 ? -5.551 -4.603 10.380 1.00 61.41 102 ASN A N 1
ATOM 743 C CA . ASN A 1 102 ? -5.662 -4.365 11.827 1.00 61.41 102 ASN A CA 1
ATOM 744 C C . ASN A 1 102 ? -6.785 -5.183 12.489 1.00 61.41 102 ASN A C 1
ATOM 746 O O . ASN A 1 102 ? -7.222 -4.858 13.596 1.00 61.41 102 ASN A O 1
ATOM 750 N N . ASN A 1 103 ? -7.297 -6.221 11.817 1.00 59.53 103 ASN A N 1
ATOM 751 C CA . ASN A 1 103 ? -8.361 -7.031 12.380 1.00 59.53 103 ASN A CA 1
ATOM 752 C C . ASN A 1 103 ? -7.790 -8.087 13.334 1.00 59.53 103 ASN A C 1
ATOM 754 O O . ASN A 1 103 ? -7.321 -9.151 12.929 1.00 59.53 103 ASN A O 1
ATOM 758 N N . SER A 1 104 ? -7.887 -7.790 14.627 1.00 51.16 104 SER A N 1
ATOM 759 C CA . SER A 1 104 ? -7.409 -8.614 15.739 1.00 51.16 104 SER A CA 1
ATOM 760 C C . SER A 1 104 ? -8.077 -9.992 15.844 1.00 51.16 104 SER A C 1
ATOM 762 O O . SER A 1 104 ? -7.538 -10.866 16.522 1.00 51.16 104 SER A O 1
ATOM 764 N N . LEU A 1 105 ? -9.198 -10.224 15.150 1.00 52.91 105 LEU A N 1
ATOM 765 C CA . LEU A 1 105 ? -9.899 -11.515 15.121 1.00 52.91 105 LEU A CA 1
ATOM 766 C C . LEU A 1 105 ? -9.389 -12.480 14.038 1.00 52.91 105 LEU A C 1
ATOM 768 O O . LEU A 1 105 ? -9.739 -13.656 14.060 1.00 52.91 105 LEU A O 1
ATOM 772 N N . MET A 1 106 ? -8.540 -12.017 13.115 1.00 50.84 106 MET A N 1
ATOM 773 C CA . MET A 1 106 ? -7.936 -12.851 12.068 1.00 50.84 106 MET A CA 1
ATOM 774 C C . MET A 1 106 ? -6.409 -12.767 12.062 1.00 50.84 106 MET A C 1
ATOM 776 O O . MET A 1 106 ? -5.767 -12.747 11.021 1.00 50.84 106 MET A O 1
ATOM 780 N N . LYS A 1 107 ? -5.798 -12.881 13.247 1.00 49.22 107 LYS A N 1
ATOM 781 C CA . LYS A 1 107 ? -4.347 -13.111 13.405 1.00 49.22 107 LYS A CA 1
ATOM 782 C C . LYS A 1 107 ? -3.826 -14.375 12.671 1.00 49.22 107 LYS A C 1
ATOM 784 O O . LYS A 1 107 ? -2.624 -14.610 12.655 1.00 49.22 107 LYS A O 1
ATOM 789 N N . ALA A 1 108 ? -4.728 -15.180 12.093 1.00 43.66 108 ALA A N 1
ATOM 790 C CA . ALA A 1 108 ? -4.459 -16.361 11.273 1.00 43.66 108 ALA A CA 1
ATOM 791 C C . ALA A 1 108 ? -4.645 -16.151 9.754 1.00 43.66 108 ALA A C 1
ATOM 793 O O . ALA A 1 108 ? -4.279 -17.041 8.988 1.00 43.66 108 ALA A O 1
ATOM 794 N N . SER A 1 109 ? -5.178 -15.015 9.280 1.00 45.12 109 SER A N 1
ATOM 795 C CA . SER A 1 109 ? -5.010 -14.674 7.864 1.00 45.12 109 SER A CA 1
ATOM 796 C C . SER A 1 109 ? -3.571 -14.202 7.713 1.00 45.12 109 SER A C 1
ATOM 798 O O . SER A 1 109 ? -3.203 -13.196 8.318 1.00 45.12 109 SER A O 1
ATOM 800 N N . GLY A 1 110 ? -2.746 -14.944 6.974 1.00 54.81 110 GLY A N 1
ATOM 801 C CA . GLY A 1 110 ? -1.396 -14.502 6.622 1.00 54.81 110 GLY A CA 1
ATOM 802 C C . GLY A 1 110 ? -1.397 -13.095 6.000 1.00 54.81 110 GLY A C 1
ATOM 803 O O . GLY A 1 110 ? -2.467 -12.548 5.721 1.00 54.81 110 GLY A O 1
ATOM 804 N N . PRO A 1 111 ? -0.216 -12.490 5.784 1.00 59.81 111 PRO A N 1
ATOM 805 C CA . PRO A 1 111 ? -0.120 -11.153 5.202 1.00 59.81 111 PRO A CA 1
ATOM 806 C C . PRO A 1 111 ? -1.012 -11.057 3.960 1.00 59.81 111 PRO A C 1
ATOM 808 O O . PRO A 1 111 ? -0.878 -11.859 3.038 1.00 59.81 111 PRO A O 1
ATOM 811 N N . THR A 1 112 ? -1.960 -10.117 3.958 1.00 68.19 112 THR A N 1
ATOM 812 C CA . THR A 1 112 ? -2.821 -9.886 2.797 1.00 68.19 112 THR A CA 1
ATOM 813 C C . THR A 1 112 ? -1.942 -9.445 1.643 1.00 68.19 112 THR A C 1
ATOM 815 O O . THR A 1 112 ? -1.214 -8.457 1.766 1.00 68.19 112 THR A O 1
ATOM 818 N N . THR A 1 113 ? -1.984 -10.200 0.549 1.00 73.56 113 THR A N 1
ATOM 819 C CA . THR A 1 113 ? -1.169 -9.944 -0.632 1.00 73.56 113 THR A CA 1
ATOM 820 C C . THR A 1 113 ? -2.042 -9.510 -1.803 1.00 73.56 113 THR A C 1
ATOM 822 O O . THR A 1 113 ? -3.139 -10.023 -2.026 1.00 73.56 113 THR A O 1
ATOM 825 N N . LEU A 1 114 ? -1.554 -8.535 -2.561 1.00 77.94 114 LEU A N 1
ATOM 826 C CA . LEU A 1 114 ? -2.044 -8.206 -3.891 1.00 77.94 114 LEU A CA 1
ATOM 827 C C . LEU A 1 114 ? -0.965 -8.661 -4.857 1.00 77.94 114 LEU A C 1
ATOM 829 O O . LEU A 1 114 ? 0.139 -8.125 -4.811 1.00 77.94 114 LEU A O 1
ATOM 833 N N . ASN A 1 115 ? -1.294 -9.628 -5.708 1.00 78.44 115 ASN A N 1
ATOM 834 C CA . ASN A 1 115 ? -0.446 -10.006 -6.825 1.00 78.44 115 ASN A CA 1
ATOM 835 C C . ASN A 1 115 ? -1.016 -9.390 -8.104 1.00 78.44 115 ASN A C 1
ATOM 837 O O . ASN A 1 115 ? -2.172 -9.646 -8.448 1.00 78.44 115 ASN A O 1
ATOM 841 N N . VAL A 1 116 ? -0.225 -8.568 -8.784 1.00 78.75 116 VAL A N 1
ATOM 842 C CA . VAL A 1 116 ? -0.575 -7.975 -10.076 1.00 78.75 116 VAL A CA 1
ATOM 843 C C . VAL A 1 116 ? 0.381 -8.525 -11.117 1.00 78.75 116 VAL A C 1
ATOM 845 O O . VAL A 1 116 ? 1.580 -8.267 -11.048 1.00 78.75 116 VAL A O 1
ATOM 848 N N . ALA A 1 117 ? -0.157 -9.274 -12.078 1.00 73.25 117 ALA A N 1
ATOM 849 C CA . ALA A 1 117 ? 0.590 -9.690 -13.254 1.00 73.25 117 ALA A CA 1
ATOM 850 C C . ALA A 1 117 ? 0.767 -8.492 -14.195 1.00 73.25 117 ALA A C 1
ATOM 852 O O . ALA A 1 117 ? -0.197 -7.802 -14.536 1.00 73.25 117 ALA A O 1
ATOM 853 N N . LEU A 1 118 ? 2.000 -8.250 -14.615 1.00 66.44 118 LEU A N 1
ATOM 854 C CA . LEU A 1 118 ? 2.353 -7.289 -15.642 1.00 66.44 118 LEU A CA 1
ATOM 855 C C . LEU A 1 118 ? 2.271 -8.022 -16.979 1.00 66.44 118 LEU A C 1
ATOM 857 O O . LEU A 1 118 ? 3.259 -8.565 -17.467 1.00 66.44 118 LEU A O 1
ATOM 861 N N . ALA A 1 119 ? 1.074 -8.062 -17.557 1.00 59.16 119 ALA A N 1
ATOM 862 C CA . ALA A 1 119 ? 0.924 -8.436 -18.955 1.00 59.16 119 ALA A CA 1
ATOM 863 C C . ALA A 1 119 ? 1.490 -7.287 -19.808 1.00 59.16 119 ALA A C 1
ATOM 865 O O . ALA A 1 119 ? 0.824 -6.264 -19.985 1.00 59.16 119 ALA A O 1
ATOM 866 N N . LEU A 1 120 ? 2.747 -7.429 -20.229 1.00 56.25 120 LEU A N 1
ATOM 867 C CA . LEU A 1 120 ? 3.446 -6.532 -21.153 1.00 56.25 120 LEU A CA 1
ATOM 868 C C . LEU A 1 120 ? 3.345 -7.060 -22.582 1.00 56.25 120 LEU A C 1
ATOM 870 O O . LEU A 1 120 ? 3.529 -8.285 -22.761 1.00 56.25 120 LEU A O 1
#

Radius of gyration: 22.17 Å; chains: 1; bounding box: 61×27×60 Å

Organism: NCBI:txid1960125

Secondary structure (DSSP, 8-state):
-HHHHHHHHHHHHHHHHHHHHHHHHHHHHHHHHHHHHHHHHHHHHHHHHHHH---HHHHT--STT-HHHHHHHHHHHH-TTEEEEEEE-SSS-EEEEEE----GGGTTSPPEEEEEE---

Sequence (120 aa):
MIEILVSLIILSVGILGMLSLQMYSMQSSQSADARTQIVLTVNDLVEKMKADGQSGQTYCATAAGSPFVLWRTGLLNSVPAATAATIDCTGDPSITVTWTNNNSLMKASGPTTLNVALAL

Foldseek 3Di:
DVVVVVVVVVVVVVVVVVVVVVVVVVLVVLQVVLVVLVVVLVVVLLVVVVVVVDDCVQQQDPDPPGPVVVSQVVSVVVRVQWDDWHWDDPDQIKIKTWGDRPPPVPPPPPTDIDIDGNPD